Protein AF-A0A932SUR5-F1 (afdb_monomer_lite)

Foldseek 3Di:
DDPVVVLVVVLCVLCVLCVVLVPDPQWPDWDDPAQQWIWTDGPNDIDTDRRGHPHRVSVVVSVVSVCVVVVD

Sequence (72 aa):
MSREAIFEASLGFFLTPIKRFLDDRTVTEIMVNGFNDVYIERRGKLEHTDAQFVSEDALLTAVHNVAQYVGR

Radius of gyration: 12.85 Å; chains: 1; bounding box: 26×24×40 Å

Secondary structure (DSSP, 8-state):
--HHHHHHHHHHHHTHHHHHHHT-TTEEEEEEEETTEEEEEETTEEEE-S---S-HHHHHHHHHHHHHHHT-

pLDDT: mean 93.04, std 7.64, range [55.72, 98.56]

Structure (mmCIF, N/CA/C/O backbone):
data_AF-A0A932SUR5-F1
#
_entry.id   AF-A0A932SUR5-F1
#
loop_
_atom_site.group_PDB
_atom_site.id
_atom_site.type_symbol
_atom_site.label_atom_id
_atom_site.label_alt_id
_atom_site.label_comp_id
_atom_site.label_asym_id
_atom_site.label_entity_id
_atom_site.label_seq_id
_atom_site.pdbx_PDB_ins_code
_atom_site.Cartn_x
_atom_site.Cartn_y
_atom_site.Cartn_z
_atom_site.occupancy
_atom_site.B_iso_or_equiv
_atom_site.auth_seq_id
_atom_site.auth_comp_id
_atom_site.auth_asym_id
_atom_site.auth_atom_id
_atom_site.pdbx_PDB_model_num
ATOM 1 N N . MET A 1 1 ? -8.572 0.835 -26.059 1.00 62.91 1 MET A N 1
ATOM 2 C CA . MET A 1 1 ? -8.339 0.895 -24.600 1.00 62.91 1 MET A CA 1
ATOM 3 C C . MET A 1 1 ? -7.937 2.320 -24.266 1.00 62.91 1 MET A C 1
ATOM 5 O O . MET A 1 1 ? -7.069 2.836 -24.963 1.00 62.91 1 MET A O 1
ATOM 9 N N . SER A 1 2 ? -8.594 2.982 -23.309 1.00 87.62 2 SER A N 1
ATOM 10 C CA . SER A 1 2 ? -8.156 4.314 -22.865 1.00 87.62 2 SER A CA 1
ATOM 11 C C . SER A 1 2 ? -6.855 4.199 -22.065 1.00 87.62 2 SER A C 1
ATOM 13 O O . SER A 1 2 ? -6.512 3.113 -21.587 1.00 87.62 2 SER A O 1
ATOM 15 N N . ARG A 1 3 ? -6.124 5.312 -21.924 1.00 82.12 3 ARG A N 1
ATOM 16 C CA . ARG A 1 3 ? -4.932 5.362 -21.068 1.00 82.12 3 ARG A CA 1
ATOM 17 C C . ARG A 1 3 ? -5.300 4.963 -19.639 1.00 82.12 3 ARG A C 1
ATOM 19 O O . ARG A 1 3 ? -4.603 4.130 -19.076 1.00 82.12 3 ARG A O 1
ATOM 26 N N . GLU A 1 4 ? -6.419 5.466 -19.102 1.00 84.12 4 GLU A N 1
ATOM 27 C CA . GLU A 1 4 ? -6.859 5.128 -17.740 1.00 84.12 4 GLU A CA 1
ATOM 28 C C . GLU A 1 4 ? -7.055 3.621 -17.541 1.00 84.12 4 GLU A C 1
ATOM 30 O O . GLU A 1 4 ? -6.535 3.071 -16.578 1.00 84.12 4 GLU A O 1
ATOM 35 N N . ALA A 1 5 ? -7.715 2.930 -18.477 1.00 87.06 5 ALA A N 1
ATOM 36 C CA . ALA A 1 5 ? -7.999 1.499 -18.339 1.00 87.06 5 ALA A CA 1
ATOM 37 C C . ALA A 1 5 ? -6.726 0.633 -18.295 1.00 87.06 5 ALA A C 1
ATOM 39 O O . ALA A 1 5 ? -6.674 -0.377 -17.595 1.00 87.06 5 ALA A O 1
ATOM 40 N N . ILE A 1 6 ? -5.686 1.023 -19.039 1.00 85.81 6 ILE A N 1
ATOM 41 C CA . ILE A 1 6 ? -4.389 0.330 -19.016 1.00 85.81 6 ILE A CA 1
ATOM 42 C C . ILE A 1 6 ? -3.699 0.545 -17.662 1.00 85.81 6 ILE A C 1
ATOM 44 O O . ILE A 1 6 ? -3.107 -0.388 -17.117 1.00 85.81 6 ILE A O 1
ATOM 48 N N . PHE A 1 7 ? -3.801 1.749 -17.095 1.00 83.50 7 PHE A 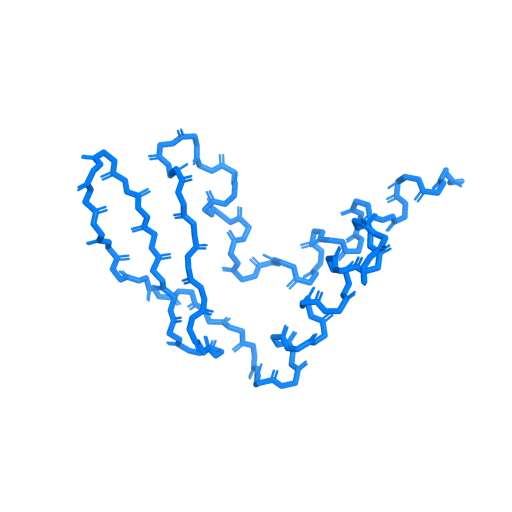N 1
ATOM 49 C CA . PHE A 1 7 ? -3.211 2.056 -15.794 1.00 83.50 7 PHE A CA 1
ATOM 50 C C . PHE A 1 7 ? -3.944 1.386 -14.639 1.00 83.50 7 PHE A C 1
ATOM 52 O O . PHE A 1 7 ? -3.279 0.831 -13.772 1.00 83.50 7 PHE A O 1
ATOM 59 N N . GLU A 1 8 ? -5.277 1.372 -14.632 1.00 86.94 8 GLU A N 1
ATOM 60 C CA . GLU A 1 8 ? -6.039 0.645 -13.609 1.00 86.94 8 GLU A CA 1
ATOM 61 C C . GLU A 1 8 ? -5.691 -0.846 -13.610 1.00 86.94 8 GLU A C 1
ATOM 63 O O . GLU A 1 8 ? -5.478 -1.433 -12.549 1.00 86.94 8 GLU A O 1
ATOM 68 N N . ALA A 1 9 ? -5.554 -1.449 -14.795 1.00 88.44 9 ALA A N 1
ATOM 69 C CA . ALA A 1 9 ? -5.123 -2.838 -14.920 1.00 88.44 9 ALA A CA 1
ATOM 70 C C . ALA A 1 9 ? -3.699 -3.052 -14.374 1.00 88.44 9 ALA A C 1
ATOM 72 O O . ALA A 1 9 ? -3.448 -4.025 -13.662 1.00 88.44 9 ALA A O 1
ATOM 73 N N . SER A 1 10 ? -2.779 -2.128 -14.666 1.00 89.44 10 SER A N 1
ATOM 74 C CA . SER A 1 10 ? -1.402 -2.153 -14.161 1.00 89.44 10 SER A CA 1
ATOM 75 C C . SER A 1 10 ? -1.338 -2.012 -12.637 1.00 89.44 10 SER A C 1
ATOM 77 O O . SER A 1 10 ? -0.726 -2.843 -11.970 1.00 89.44 10 SER A O 1
ATOM 79 N N . LEU A 1 11 ? -1.999 -0.997 -12.075 1.00 88.19 11 LEU A N 1
ATOM 80 C CA . LEU A 1 11 ? -2.069 -0.768 -10.630 1.00 88.19 11 LEU A CA 1
ATOM 81 C C . LEU A 1 11 ? -2.690 -1.968 -9.919 1.00 88.19 11 LEU A C 1
ATOM 83 O O . LEU A 1 11 ? -2.153 -2.440 -8.920 1.00 88.19 11 LEU A O 1
ATOM 87 N N . GLY A 1 12 ? -3.782 -2.506 -10.467 1.00 89.38 12 GLY A N 1
ATOM 88 C CA . GLY A 1 12 ? -4.419 -3.711 -9.947 1.00 89.38 12 GLY A CA 1
ATOM 89 C C . GLY A 1 12 ? -3.468 -4.907 -9.915 1.00 89.38 12 GLY A C 1
ATOM 90 O O . GLY A 1 12 ? -3.449 -5.631 -8.923 1.00 89.38 12 GLY A O 1
ATOM 91 N N . PHE A 1 13 ? -2.649 -5.086 -10.955 1.00 92.94 13 PHE A N 1
ATOM 92 C CA . PHE A 1 13 ? -1.658 -6.157 -11.021 1.00 92.94 13 PHE A CA 1
ATOM 93 C C . PHE A 1 13 ? -0.540 -5.978 -9.985 1.00 92.94 13 PHE A C 1
ATOM 95 O O . PHE A 1 13 ? -0.317 -6.874 -9.169 1.00 92.94 13 PHE A O 1
ATOM 102 N N . PHE A 1 14 ? 0.133 -4.824 -9.959 1.00 94.31 14 PHE A N 1
ATOM 103 C CA . PHE A 1 14 ? 1.278 -4.606 -9.066 1.00 94.31 14 PHE A CA 1
ATOM 104 C C . PHE A 1 14 ? 0.893 -4.509 -7.586 1.00 94.31 14 PHE A C 1
ATOM 106 O O . PHE A 1 14 ? 1.682 -4.888 -6.722 1.00 94.31 14 PHE A O 1
ATOM 113 N N . LEU A 1 15 ? -0.325 -4.058 -7.283 1.00 95.12 15 LEU A N 1
ATOM 114 C CA . LEU A 1 15 ? -0.840 -3.969 -5.915 1.00 95.12 15 LEU A CA 1
ATOM 115 C C . LEU A 1 15 ? -1.633 -5.211 -5.492 1.00 95.12 15 LEU A C 1
ATOM 117 O O . LEU A 1 15 ? -2.212 -5.211 -4.407 1.00 95.12 15 LEU A O 1
ATOM 121 N N . THR A 1 16 ? -1.636 -6.286 -6.294 1.00 96.25 16 THR A N 1
ATOM 122 C CA . THR A 1 16 ? -2.324 -7.551 -5.969 1.00 96.25 16 THR A CA 1
ATOM 123 C C . THR A 1 16 ? -2.095 -8.013 -4.520 1.00 96.25 16 THR A C 1
ATOM 125 O O . THR A 1 16 ? -3.089 -8.332 -3.863 1.00 96.25 16 THR A O 1
ATOM 128 N N . PRO A 1 17 ? -0.862 -7.993 -3.962 1.00 96.62 17 PRO A N 1
ATOM 129 C CA . PRO A 1 17 ? -0.619 -8.428 -2.582 1.00 96.62 17 PRO A CA 1
ATOM 130 C C . PRO A 1 17 ? -1.428 -7.682 -1.515 1.00 96.62 17 PRO A C 1
ATOM 132 O O . PRO A 1 17 ? -1.811 -8.271 -0.507 1.00 96.62 17 PRO A O 1
ATOM 135 N N . ILE A 1 18 ? -1.720 -6.400 -1.744 1.00 96.75 18 ILE A N 1
ATOM 136 C CA . ILE A 1 18 ? -2.458 -5.541 -0.808 1.00 96.75 18 ILE A CA 1
ATOM 137 C C . ILE A 1 18 ? -3.879 -5.221 -1.288 1.00 96.75 18 ILE A C 1
ATOM 139 O O . ILE A 1 18 ? -4.631 -4.541 -0.589 1.00 96.75 18 ILE A O 1
ATOM 143 N N . LYS A 1 19 ? -4.284 -5.732 -2.457 1.00 95.31 19 LYS A N 1
ATOM 144 C CA . LYS A 1 19 ? -5.563 -5.409 -3.100 1.00 95.31 19 LYS A CA 1
ATOM 145 C C . LYS A 1 19 ? -6.767 -5.669 -2.198 1.00 95.31 19 LYS A C 1
ATOM 147 O O . LYS A 1 19 ? -7.668 -4.841 -2.134 1.00 95.31 19 LYS A O 1
ATOM 152 N N . ARG A 1 20 ? -6.750 -6.768 -1.437 1.00 95.75 20 ARG A N 1
ATOM 153 C CA . ARG A 1 20 ? -7.823 -7.091 -0.481 1.00 95.75 20 ARG A CA 1
ATOM 154 C C . ARG A 1 20 ? -8.036 -6.011 0.585 1.00 95.75 20 ARG A C 1
ATOM 156 O O . ARG A 1 20 ? -9.155 -5.853 1.049 1.00 95.75 20 ARG A O 1
ATOM 163 N N . PHE A 1 21 ? -6.984 -5.287 0.968 1.00 96.94 21 PHE A N 1
ATOM 164 C CA . PHE A 1 21 ? -7.065 -4.201 1.945 1.00 96.94 21 PHE A CA 1
ATOM 165 C C . PHE A 1 21 ? -7.463 -2.883 1.286 1.00 96.94 21 PHE A C 1
ATOM 167 O O . PHE A 1 21 ? -8.213 -2.123 1.882 1.00 96.94 21 PHE A O 1
ATOM 174 N N . LEU A 1 22 ? -7.032 -2.648 0.041 1.00 94.19 22 LEU A N 1
ATOM 175 C CA . LEU A 1 22 ? -7.493 -1.508 -0.761 1.00 94.19 22 LEU A CA 1
ATOM 176 C C . LEU A 1 22 ? -9.008 -1.559 -1.009 1.00 94.19 22 LEU A C 1
ATOM 178 O O . LEU A 1 22 ? -9.671 -0.525 -1.010 1.00 94.19 22 LEU A O 1
ATOM 182 N N . ASP A 1 23 ? -9.555 -2.761 -1.200 1.00 94.88 23 ASP A N 1
ATOM 183 C CA . ASP A 1 23 ? -10.986 -2.975 -1.428 1.00 94.88 23 ASP A CA 1
ATOM 184 C C . ASP A 1 23 ? -11.807 -2.982 -0.105 1.00 94.88 23 ASP A C 1
ATOM 186 O O . ASP A 1 23 ? -13.041 -2.911 -0.133 1.00 94.88 23 ASP A O 1
ATOM 190 N N . ASP A 1 24 ? -11.153 -3.038 1.065 1.00 96.44 24 ASP A N 1
ATOM 191 C CA . ASP A 1 24 ? -11.794 -3.070 2.387 1.00 96.44 24 ASP A CA 1
ATOM 192 C C . ASP A 1 24 ? -12.011 -1.656 2.944 1.00 96.44 24 ASP A C 1
ATOM 194 O O . ASP A 1 24 ? -11.108 -1.015 3.471 1.00 96.44 24 ASP A O 1
ATOM 198 N N . ARG A 1 25 ? -13.267 -1.196 2.926 1.00 96.06 25 ARG A N 1
ATOM 199 C CA . ARG A 1 25 ? -13.665 0.146 3.395 1.00 96.06 25 ARG A CA 1
ATOM 200 C C . ARG A 1 25 ? -13.412 0.431 4.875 1.00 96.06 25 ARG A C 1
ATOM 202 O O . ARG A 1 25 ? -13.602 1.565 5.307 1.00 96.06 25 ARG A O 1
ATOM 209 N N . THR A 1 26 ? -13.106 -0.582 5.677 1.00 97.00 26 THR A N 1
ATOM 210 C CA . THR A 1 26 ? -12.793 -0.377 7.096 1.00 97.00 26 THR A CA 1
ATOM 211 C C . THR A 1 26 ? -11.302 -0.172 7.344 1.00 97.00 26 THR A C 1
ATOM 213 O O . THR A 1 26 ? -10.947 0.248 8.445 1.00 97.00 26 THR A O 1
ATOM 216 N N . VAL A 1 27 ? -10.461 -0.439 6.338 1.00 98.00 27 VAL A N 1
ATOM 217 C CA . VAL A 1 27 ? -9.047 -0.069 6.324 1.00 98.00 27 VAL A CA 1
ATOM 218 C C . VAL A 1 27 ? -8.929 1.380 5.876 1.00 98.00 27 VAL A C 1
ATOM 220 O O . VAL A 1 27 ? -9.481 1.782 4.853 1.00 98.00 27 VAL A O 1
ATOM 223 N N . THR A 1 28 ? -8.215 2.168 6.660 1.00 97.62 28 THR A N 1
ATOM 224 C CA . THR A 1 28 ? -8.011 3.604 6.429 1.00 97.62 28 THR A CA 1
ATOM 225 C C . THR A 1 28 ? -6.600 3.909 5.953 1.00 97.62 28 THR A C 1
ATOM 227 O O . THR A 1 28 ? -6.408 4.873 5.216 1.00 97.62 28 THR A O 1
ATOM 230 N N . GLU A 1 29 ? -5.629 3.064 6.301 1.00 97.69 29 GLU A N 1
ATOM 231 C CA . GLU A 1 29 ? -4.244 3.188 5.852 1.00 97.69 29 GLU A CA 1
ATOM 232 C C . GLU A 1 29 ? -3.608 1.809 5.641 1.00 97.69 29 GLU A C 1
ATOM 234 O O . GLU A 1 29 ? -3.909 0.854 6.360 1.00 97.69 29 GLU A O 1
ATOM 239 N N . ILE A 1 30 ? -2.724 1.708 4.647 1.00 97.56 30 ILE A N 1
ATOM 240 C CA . ILE A 1 30 ? -1.895 0.528 4.382 1.00 97.56 30 ILE A CA 1
ATOM 241 C C . ILE A 1 30 ? -0.448 1.004 4.384 1.00 97.56 30 ILE A C 1
ATOM 243 O O . ILE A 1 30 ? -0.081 1.877 3.599 1.00 97.56 30 ILE A O 1
ATOM 247 N N . MET A 1 31 ? 0.373 0.415 5.243 1.00 97.88 31 MET A N 1
ATOM 248 C CA . MET A 1 31 ? 1.795 0.722 5.342 1.00 97.88 31 MET A CA 1
ATOM 249 C C . MET A 1 31 ? 2.605 -0.493 4.919 1.00 97.88 31 MET A C 1
ATOM 251 O O . MET A 1 31 ? 2.402 -1.595 5.426 1.00 97.88 31 MET A O 1
ATOM 255 N N . VAL A 1 32 ? 3.529 -0.281 3.988 1.00 97.44 32 VAL A N 1
ATOM 256 C CA . VAL A 1 32 ? 4.432 -1.313 3.476 1.00 97.44 32 VAL A CA 1
ATOM 257 C C . VAL A 1 32 ? 5.852 -0.882 3.810 1.00 97.44 32 VAL A C 1
ATOM 259 O O . VAL A 1 32 ? 6.416 -0.022 3.137 1.00 97.44 32 VAL A O 1
ATOM 262 N N . ASN A 1 33 ? 6.413 -1.453 4.870 1.00 96.19 33 ASN A N 1
ATOM 263 C CA . ASN A 1 33 ? 7.764 -1.120 5.330 1.00 96.19 33 ASN A CA 1
ATOM 264 C C . ASN A 1 33 ? 8.828 -1.977 4.633 1.00 96.19 33 ASN A C 1
ATOM 266 O O . ASN A 1 33 ? 9.984 -1.578 4.526 1.00 96.19 33 ASN A O 1
ATOM 270 N N . GLY A 1 34 ? 8.432 -3.157 4.157 1.00 96.69 34 GLY A N 1
ATOM 271 C CA . GLY A 1 34 ? 9.266 -4.081 3.402 1.00 96.69 34 GLY A CA 1
ATOM 272 C C . GLY A 1 34 ? 8.404 -5.054 2.607 1.00 96.69 34 GLY A C 1
ATOM 273 O O . GLY A 1 34 ? 7.190 -5.127 2.800 1.00 96.69 34 GLY A O 1
ATOM 274 N N . PHE A 1 35 ? 9.019 -5.829 1.711 1.00 97.81 35 PHE A N 1
ATOM 275 C CA . PHE A 1 35 ? 8.273 -6.766 0.860 1.00 97.81 35 PHE A CA 1
ATOM 276 C C . PHE A 1 35 ? 7.502 -7.819 1.671 1.00 97.81 35 PHE A C 1
ATOM 278 O O . PHE A 1 35 ? 6.502 -8.339 1.193 1.00 97.81 35 PHE A O 1
ATOM 285 N N . ASN A 1 36 ? 7.932 -8.106 2.898 1.00 97.69 36 ASN A N 1
ATOM 286 C CA . ASN A 1 36 ? 7.317 -9.056 3.819 1.00 97.69 36 ASN A CA 1
ATOM 287 C C . ASN A 1 36 ? 6.780 -8.416 5.115 1.00 97.69 36 ASN A C 1
ATOM 289 O O . ASN A 1 36 ? 6.430 -9.156 6.031 1.00 97.69 36 ASN A O 1
ATOM 293 N N . ASP A 1 37 ? 6.735 -7.082 5.196 1.00 98.00 37 ASP A N 1
ATOM 294 C CA . ASP A 1 37 ? 6.323 -6.332 6.389 1.00 98.00 37 ASP A CA 1
ATOM 295 C C . ASP A 1 37 ? 5.247 -5.307 6.010 1.00 98.00 37 ASP A C 1
ATOM 297 O O . ASP A 1 37 ? 5.536 -4.221 5.491 1.00 98.00 37 ASP A O 1
ATOM 301 N N . VAL A 1 38 ? 3.987 -5.698 6.219 1.00 98.12 38 VAL A N 1
ATOM 302 C CA . VAL A 1 38 ? 2.802 -4.936 5.812 1.00 98.12 38 VAL A CA 1
ATOM 303 C C . VAL A 1 38 ? 1.836 -4.803 6.982 1.00 98.12 38 VAL A C 1
ATOM 305 O O . VAL A 1 38 ? 1.373 -5.800 7.546 1.00 98.12 38 VAL A O 1
ATOM 308 N N . TYR A 1 3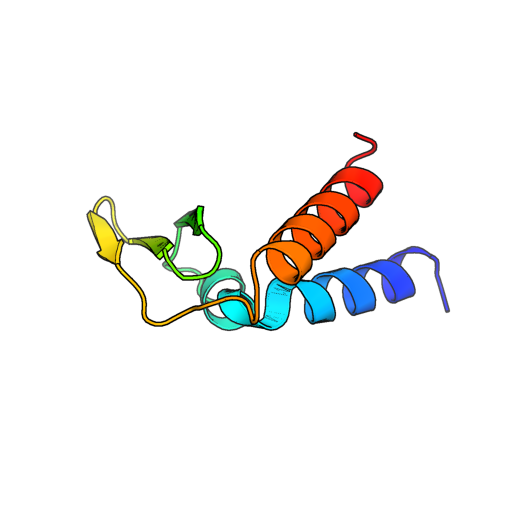9 ? 1.463 -3.561 7.275 1.00 98.50 39 TYR A N 1
ATOM 309 C CA . TYR A 1 39 ? 0.479 -3.205 8.288 1.00 98.50 39 TYR A CA 1
ATOM 310 C C . TYR A 1 39 ? -0.730 -2.515 7.671 1.00 98.50 39 TYR A C 1
ATOM 312 O O . TYR A 1 39 ? -0.641 -1.863 6.629 1.00 98.50 39 TYR A O 1
ATOM 320 N N . ILE A 1 40 ? -1.854 -2.609 8.371 1.00 98.56 40 ILE A N 1
ATOM 321 C CA . ILE A 1 40 ? -3.068 -1.856 8.073 1.00 98.56 40 ILE A CA 1
ATOM 322 C C . ILE A 1 40 ? -3.548 -1.114 9.312 1.00 98.56 40 ILE A C 1
ATOM 324 O O . ILE A 1 40 ? -3.406 -1.598 10.436 1.00 98.56 40 ILE A O 1
ATOM 328 N N . GLU A 1 41 ? -4.147 0.050 9.104 1.00 98.25 41 GLU A N 1
ATOM 329 C CA . GLU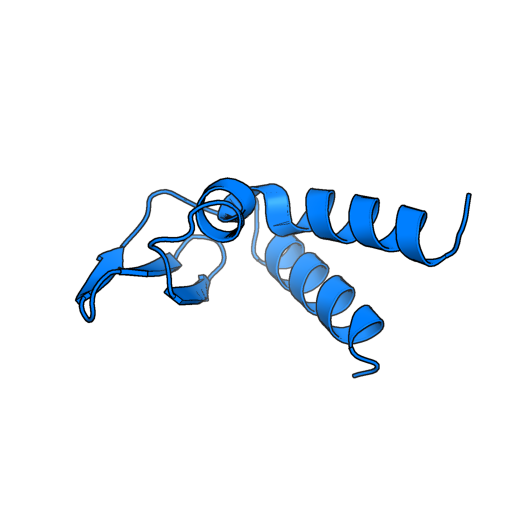 A 1 41 ? -4.878 0.769 10.139 1.00 98.25 41 GLU A CA 1
ATOM 330 C C . GLU A 1 41 ? -6.377 0.510 9.978 1.00 98.25 41 GLU A C 1
ATOM 332 O O . GLU A 1 41 ? -6.938 0.660 8.889 1.00 98.25 41 GLU A O 1
ATOM 337 N N . ARG A 1 42 ? -7.015 0.075 11.065 1.00 97.19 42 ARG A N 1
ATOM 338 C CA . ARG A 1 42 ? -8.448 -0.206 11.136 1.00 97.19 42 ARG A CA 1
ATOM 339 C C . ARG A 1 42 ? -8.998 0.335 12.449 1.00 97.19 42 ARG A C 1
ATOM 341 O O . ARG A 1 42 ? -8.650 -0.137 13.531 1.00 97.19 42 ARG A O 1
ATOM 348 N N . ARG A 1 43 ? -9.930 1.288 12.368 1.00 94.94 43 ARG A N 1
ATOM 349 C CA . ARG A 1 43 ? -10.625 1.875 13.538 1.00 94.94 43 ARG A CA 1
ATOM 350 C C . ARG A 1 43 ? -9.660 2.446 14.595 1.00 94.94 43 ARG A C 1
ATOM 352 O O . ARG A 1 43 ? -9.869 2.259 15.796 1.00 94.94 43 ARG A O 1
ATOM 359 N N . GLY A 1 44 ? -8.613 3.129 14.153 1.00 95.56 44 GLY A N 1
ATOM 360 C CA . GLY A 1 44 ? -7.575 3.730 14.987 1.00 95.56 44 GLY A CA 1
ATOM 361 C C . GLY A 1 44 ? -6.568 2.730 15.552 1.00 95.56 44 GLY A C 1
ATOM 362 O O . GLY A 1 44 ? -5.864 3.060 16.506 1.00 95.56 44 GLY A O 1
ATOM 363 N N . LYS A 1 45 ? -6.523 1.497 15.034 1.00 96.94 45 LYS A N 1
ATOM 364 C CA . LYS A 1 45 ? -5.616 0.444 15.505 1.00 96.94 45 LYS A CA 1
ATOM 365 C C . LYS A 1 45 ? -4.762 -0.084 14.372 1.00 96.94 45 LYS A C 1
ATOM 367 O O . LYS A 1 45 ? -5.260 -0.344 13.284 1.00 96.94 45 LYS A O 1
ATOM 372 N N . LEU A 1 46 ? -3.487 -0.282 14.680 1.00 97.75 46 LEU A N 1
ATOM 373 C CA . LEU A 1 46 ? -2.524 -0.869 13.770 1.00 97.75 46 LEU A CA 1
ATOM 374 C C . LEU A 1 46 ? -2.551 -2.399 13.876 1.00 97.75 46 LEU A C 1
ATOM 376 O O . LEU A 1 46 ? -2.430 -2.945 14.974 1.00 97.75 46 LEU A O 1
ATOM 380 N N . GLU A 1 47 ? -2.685 -3.080 12.743 1.00 97.75 47 GLU A N 1
ATOM 381 C CA . GLU A 1 47 ? -2.731 -4.539 12.634 1.00 97.75 47 GLU A CA 1
ATOM 382 C C . GLU A 1 47 ? -1.658 -5.014 11.643 1.00 97.75 47 GLU A C 1
ATOM 384 O O . GLU A 1 47 ? -1.576 -4.518 10.520 1.00 97.75 47 GLU A O 1
ATOM 389 N N . HIS A 1 48 ? -0.826 -5.976 12.050 1.00 97.88 48 HIS A N 1
ATOM 390 C CA . HIS A 1 48 ? 0.116 -6.637 11.143 1.00 97.88 48 HIS A CA 1
ATOM 391 C C . HIS A 1 48 ? -0.625 -7.651 10.266 1.00 97.88 48 HIS A C 1
ATOM 393 O O . HIS A 1 48 ? -1.528 -8.345 10.743 1.00 97.88 48 HIS A O 1
ATOM 399 N N . THR A 1 49 ? -0.225 -7.772 9.003 1.00 97.81 49 THR A N 1
ATOM 400 C CA . THR A 1 49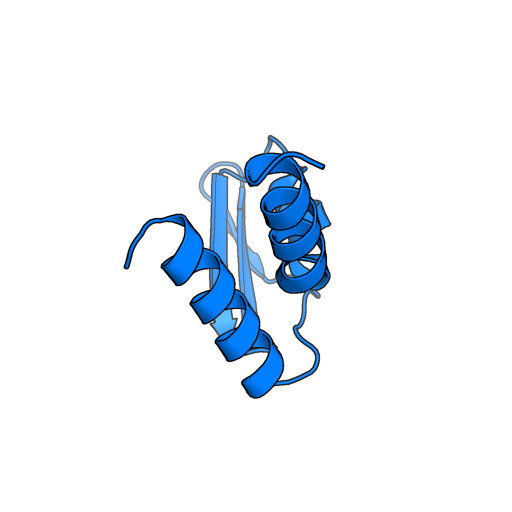 ? -0.898 -8.637 8.027 1.00 97.81 49 THR A CA 1
ATOM 401 C C . THR A 1 49 ? -0.014 -9.784 7.544 1.00 97.81 49 THR A C 1
ATOM 403 O O . THR A 1 49 ? 1.192 -9.817 7.751 1.00 97.81 49 THR A O 1
ATOM 406 N N . ASP A 1 50 ? -0.630 -10.749 6.878 1.00 96.81 50 ASP A N 1
ATOM 407 C CA . ASP A 1 50 ? 0.017 -11.831 6.131 1.00 96.81 50 ASP A CA 1
ATOM 408 C C . ASP A 1 50 ? 0.315 -11.449 4.666 1.00 96.81 50 ASP A C 1
ATOM 410 O O . ASP A 1 50 ? 0.752 -12.297 3.891 1.00 96.81 50 ASP A O 1
ATOM 414 N N . ALA A 1 51 ? 0.034 -10.209 4.244 1.00 97.38 51 ALA A N 1
ATOM 415 C CA . ALA A 1 51 ? 0.301 -9.779 2.873 1.00 97.38 51 ALA A CA 1
ATOM 416 C C . ALA A 1 51 ? 1.793 -9.560 2.651 1.00 97.38 51 ALA A C 1
ATOM 418 O O . ALA A 1 51 ? 2.469 -8.927 3.458 1.00 97.38 51 ALA A O 1
ATOM 419 N N . GLN A 1 52 ? 2.289 -10.065 1.524 1.00 97.62 52 GLN A N 1
ATOM 420 C CA . GLN A 1 52 ? 3.692 -9.967 1.149 1.00 97.62 52 GLN A CA 1
ATOM 421 C C . GLN A 1 52 ? 3.815 -9.825 -0.367 1.00 97.62 52 GLN A C 1
ATOM 423 O O . GLN A 1 52 ? 3.115 -10.488 -1.136 1.00 97.62 52 GLN A O 1
ATOM 428 N N . PHE A 1 53 ? 4.721 -8.961 -0.797 1.00 97.44 53 PHE A N 1
ATOM 429 C CA . PHE A 1 53 ? 5.210 -8.911 -2.165 1.00 97.44 53 PHE A CA 1
ATOM 430 C C . PHE A 1 53 ? 6.176 -10.076 -2.397 1.00 97.44 53 PHE A C 1
ATOM 432 O O . PHE A 1 53 ? 6.808 -10.580 -1.475 1.00 97.44 53 PHE A O 1
ATOM 439 N N . VAL A 1 54 ? 6.302 -10.507 -3.651 1.00 96.44 54 VAL A N 1
ATOM 440 C CA . VAL A 1 54 ? 7.139 -11.666 -4.012 1.00 96.44 54 VAL A CA 1
ATOM 441 C C . VAL A 1 54 ? 8.624 -11.420 -3.712 1.00 96.44 54 VAL A C 1
ATOM 443 O O . VAL A 1 54 ? 9.357 -12.355 -3.403 1.00 96.44 54 VAL A O 1
ATOM 446 N N . SER A 1 55 ? 9.068 -10.167 -3.806 1.00 97.75 55 SER A N 1
ATOM 447 C CA . SER A 1 55 ? 10.435 -9.740 -3.516 1.00 97.75 55 SER A CA 1
ATOM 448 C C . SER A 1 55 ? 10.493 -8.230 -3.283 1.00 97.75 55 SER A C 1
ATOM 450 O O . SER A 1 55 ? 9.528 -7.506 -3.545 1.00 97.75 55 SER A O 1
ATOM 452 N N . GLU A 1 56 ? 11.651 -7.749 -2.835 1.00 97.50 56 GLU A N 1
ATOM 453 C CA . GLU A 1 56 ? 11.956 -6.318 -2.760 1.00 97.50 56 GLU A CA 1
ATOM 454 C C . GLU A 1 56 ? 11.845 -5.633 -4.133 1.00 97.50 56 GLU A C 1
ATOM 456 O O . GLU A 1 56 ? 11.203 -4.592 -4.246 1.00 97.50 56 GLU A O 1
ATOM 461 N N . ASP A 1 57 ? 12.336 -6.267 -5.203 1.00 97.75 57 ASP A N 1
ATOM 462 C CA . ASP A 1 57 ? 12.195 -5.753 -6.574 1.00 97.75 57 ASP A CA 1
ATOM 463 C C . ASP A 1 57 ? 10.728 -5.619 -7.006 1.00 97.75 57 ASP A C 1
ATOM 465 O O . ASP A 1 57 ? 10.351 -4.656 -7.681 1.00 97.75 57 ASP A O 1
ATOM 469 N N . ALA A 1 58 ? 9.873 -6.571 -6.615 1.00 96.50 58 ALA A N 1
ATOM 470 C CA . ALA A 1 58 ? 8.444 -6.506 -6.910 1.00 96.50 58 ALA A CA 1
ATOM 471 C C . ALA A 1 58 ? 7.778 -5.326 -6.185 1.00 96.50 58 ALA A C 1
ATOM 473 O O . ALA A 1 58 ? 6.965 -4.619 -6.784 1.00 96.50 58 ALA A O 1
ATOM 474 N N . LEU A 1 59 ? 8.157 -5.080 -4.925 1.00 97.38 59 LEU A N 1
ATOM 475 C CA . LEU A 1 59 ? 7.708 -3.914 -4.166 1.00 97.38 59 LEU A CA 1
ATOM 476 C C . LEU A 1 59 ? 8.167 -2.607 -4.830 1.00 97.38 59 LEU A C 1
ATOM 478 O O . LEU A 1 59 ? 7.342 -1.727 -5.078 1.00 97.38 59 LEU A O 1
ATOM 482 N N . LEU A 1 60 ? 9.449 -2.490 -5.183 1.00 96.56 60 LEU A N 1
ATOM 483 C CA . LEU A 1 60 ? 9.980 -1.309 -5.873 1.00 96.56 60 LEU A CA 1
ATOM 484 C C . LEU A 1 60 ? 9.267 -1.065 -7.206 1.00 96.56 60 LEU A C 1
ATOM 486 O O . LEU A 1 60 ? 8.895 0.066 -7.517 1.00 96.56 60 LEU A O 1
ATOM 490 N N . THR A 1 61 ? 8.998 -2.125 -7.970 1.00 95.25 61 THR A N 1
ATOM 491 C CA . THR A 1 61 ? 8.246 -2.031 -9.229 1.00 95.25 61 THR A CA 1
ATOM 492 C C . THR A 1 61 ? 6.832 -1.495 -8.999 1.00 95.25 61 THR A C 1
ATOM 494 O O . THR A 1 61 ? 6.376 -0.622 -9.742 1.00 95.25 61 THR A O 1
ATOM 497 N N . ALA A 1 62 ? 6.149 -1.961 -7.951 1.00 95.00 62 ALA A N 1
ATOM 498 C CA . ALA A 1 62 ? 4.831 -1.454 -7.584 1.00 95.00 62 ALA A CA 1
ATOM 499 C C . ALA A 1 62 ? 4.873 0.034 -7.203 1.00 95.00 62 ALA A C 1
ATOM 501 O O . ALA A 1 62 ? 4.053 0.814 -7.694 1.00 95.00 62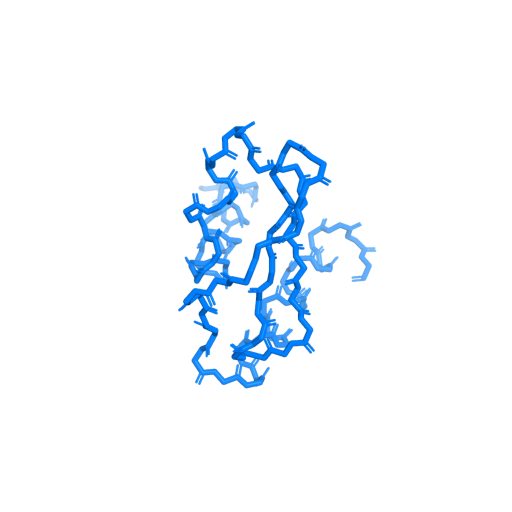 ALA A O 1
ATOM 502 N N . VAL A 1 63 ? 5.863 0.451 -6.406 1.00 93.94 63 VAL A N 1
ATOM 503 C CA . VAL A 1 63 ? 6.069 1.861 -6.031 1.00 93.94 63 VAL A CA 1
ATOM 504 C C . VAL A 1 63 ? 6.309 2.728 -7.266 1.00 93.94 63 VAL A C 1
ATOM 506 O O . VAL A 1 63 ? 5.661 3.762 -7.419 1.00 93.94 63 VAL A O 1
ATOM 509 N N . HIS A 1 64 ? 7.177 2.299 -8.185 1.00 93.19 64 HIS A N 1
ATOM 510 C CA . HIS A 1 64 ? 7.435 3.026 -9.429 1.00 93.19 64 HIS A CA 1
ATOM 511 C C . HIS A 1 64 ? 6.184 3.156 -10.300 1.00 93.19 64 HIS A C 1
ATOM 513 O O . HIS A 1 64 ? 5.952 4.217 -10.879 1.00 93.19 64 HIS A O 1
ATOM 519 N N . ASN A 1 65 ? 5.356 2.112 -10.372 1.00 91.56 65 ASN A N 1
ATOM 520 C CA . ASN A 1 65 ? 4.113 2.159 -11.134 1.00 91.56 65 ASN A CA 1
ATOM 521 C C . ASN A 1 65 ? 3.123 3.186 -10.565 1.00 91.56 65 ASN A C 1
ATOM 523 O O . ASN A 1 65 ? 2.534 3.962 -11.319 1.00 91.56 65 ASN A O 1
ATOM 527 N N . VAL A 1 66 ? 2.989 3.233 -9.236 1.00 90.56 66 VAL A N 1
ATOM 528 C CA . VAL A 1 66 ? 2.166 4.236 -8.544 1.00 90.56 66 VAL A CA 1
ATOM 529 C C . VAL A 1 66 ? 2.726 5.643 -8.757 1.00 90.56 66 VAL A C 1
ATOM 531 O O . VAL A 1 66 ? 1.967 6.552 -9.093 1.00 90.56 66 VAL A O 1
ATOM 534 N N . ALA A 1 67 ? 4.041 5.826 -8.611 1.00 90.75 67 ALA A N 1
ATOM 535 C CA . ALA A 1 67 ? 4.719 7.113 -8.771 1.00 90.75 67 ALA A CA 1
ATOM 536 C C . ALA A 1 67 ? 4.494 7.707 -10.176 1.00 90.75 67 ALA A C 1
ATOM 538 O O . ALA A 1 67 ? 4.006 8.833 -10.312 1.00 90.75 67 ALA A O 1
ATOM 539 N N . GLN A 1 68 ? 4.685 6.889 -11.218 1.00 87.56 68 GLN A N 1
ATOM 540 C CA . GLN A 1 68 ? 4.422 7.271 -12.609 1.00 87.56 68 GLN A CA 1
ATOM 541 C C . GLN A 1 68 ? 2.981 7.737 -12.839 1.00 87.56 68 GLN A C 1
ATOM 543 O O . GLN A 1 68 ? 2.750 8.643 -13.643 1.00 87.56 68 GLN A O 1
ATOM 548 N N . TYR A 1 69 ? 2.013 7.145 -12.136 1.00 81.69 69 TYR A N 1
ATOM 549 C CA . TYR A 1 69 ? 0.611 7.537 -12.240 1.00 81.69 69 TYR A CA 1
ATOM 550 C C . TYR A 1 69 ? 0.331 8.889 -11.575 1.00 81.69 69 TYR A C 1
ATOM 552 O O . TYR A 1 69 ? -0.327 9.744 -12.169 1.00 81.69 69 TYR A O 1
ATOM 560 N N . VAL A 1 70 ? 0.866 9.118 -10.373 1.00 83.94 70 VAL A N 1
ATOM 561 C CA . VAL A 1 70 ? 0.708 10.406 -9.670 1.00 83.94 70 VAL A CA 1
ATOM 562 C C . VAL A 1 70 ? 1.600 11.519 -10.243 1.00 83.94 70 VAL A C 1
ATOM 564 O O . VAL A 1 70 ? 1.533 12.656 -9.772 1.00 83.94 70 VAL A O 1
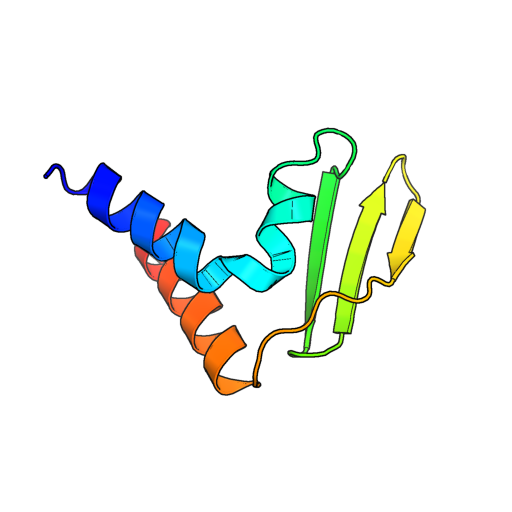ATOM 567 N N . GLY A 1 71 ? 2.406 11.207 -11.264 1.00 74.38 71 GLY A N 1
ATOM 568 C CA . GLY A 1 71 ? 3.288 12.140 -11.964 1.00 74.38 71 GLY A CA 1
ATOM 569 C C . GLY A 1 71 ? 4.557 12.486 -11.184 1.00 74.38 71 GLY A C 1
ATOM 570 O O . GLY A 1 71 ? 5.023 13.622 -11.277 1.00 74.38 71 GLY A O 1
ATOM 571 N N . ARG A 1 72 ? 5.068 11.550 -10.379 1.00 55.72 72 ARG A N 1
ATOM 572 C CA . ARG A 1 72 ? 6.228 11.729 -9.495 1.00 55.72 72 ARG A CA 1
ATOM 573 C C . ARG A 1 72 ? 7.303 10.682 -9.749 1.00 55.72 72 ARG A C 1
ATOM 575 O O . ARG A 1 72 ? 6.950 9.567 -10.187 1.00 55.72 72 ARG A O 1
#